Protein AF-A0A081P2D6-F1 (afdb_monomer)

Mean predicted aligned error: 14.97 Å

Organism: NCBI:txid1501230

Solvent-accessible surface area (backbone atoms only — not comparable to full-atom values): 4750 Å² total; per-residue (Å²): 138,87,78,56,80,91,45,63,88,72,60,84,52,89,84,60,64,90,47,79,90,58,57,74,80,74,75,68,88,67,79,82,74,69,62,72,78,72,63,78,64,44,70,37,88,61,76,86,80,55,58,81,90,46,62,92,34,55,42,59,36,64,74,64,73,78,110

pLDDT: mean 72.49, std 13.35, range [48.72, 90.44]

Radius of gyration: 17.69 Å; Cα contacts (8 Å, |Δi|>4): 26; chains: 1; bounding box: 37×24×43 Å

Foldseek 3Di:
DDDDPVCVPVDPPVVDDPDPVPPPPPPPVDDPPPPVVVQQADEDCDPVPDDPVRPVRYDHNVVVVVD

Sequence (67 aa):
MFVSLADFGYKSNYSVPEKPSEIKEILIENQVRFITRFLKAVYVDNVEDIPNHWLGFTKSLHVLLEK

Secondary structure (DSSP, 8-state):
-PPPGGGTTTS--TTS-SSGGG------SS--TTGGGG---EEES-GGGS-GGGGGGEEETHHHHT-

Structure (mmCIF, N/CA/C/O backbone):
data_AF-A0A081P2D6-F1
#
_entry.id   AF-A0A081P2D6-F1
#
loop_
_atom_site.group_PDB
_atom_site.id
_atom_site.type_symbol
_atom_site.label_atom_id
_atom_site.label_alt_id
_atom_site.label_comp_id
_atom_site.label_asym_id
_atom_site.label_entity_id
_atom_site.label_seq_id
_atom_site.pdbx_PDB_ins_code
_atom_site.Cartn_x
_atom_site.Cartn_y
_atom_site.Cartn_z
_atom_site.occupancy
_atom_site.B_iso_or_equiv
_atom_site.auth_seq_id
_atom_site.auth_comp_id
_atom_site.auth_asym_id
_atom_site.auth_atom_id
_atom_site.pdbx_PDB_model_num
ATOM 1 N N . MET A 1 1 ? -2.196 4.616 16.549 1.00 49.19 1 MET A N 1
ATOM 2 C CA . MET A 1 1 ? -1.287 4.611 17.717 1.00 49.19 1 MET A CA 1
ATOM 3 C C . MET A 1 1 ? -0.003 3.939 17.271 1.00 49.19 1 MET A C 1
ATOM 5 O O . MET A 1 1 ? -0.096 2.847 16.730 1.00 49.19 1 MET A O 1
ATOM 9 N N . PHE A 1 2 ? 1.150 4.593 17.405 1.00 54.25 2 PHE A N 1
ATOM 10 C CA . PHE A 1 2 ? 2.441 4.015 17.020 1.00 54.25 2 PHE A CA 1
ATOM 11 C C . PHE A 1 2 ? 3.188 3.576 18.282 1.00 54.25 2 PHE A C 1
ATOM 13 O O . PHE A 1 2 ? 3.243 4.332 19.249 1.00 54.25 2 PHE A O 1
ATOM 20 N N . VAL A 1 3 ? 3.715 2.353 18.275 1.00 58.03 3 VAL A N 1
ATOM 21 C CA . VAL A 1 3 ? 4.558 1.789 19.339 1.00 58.03 3 VAL A CA 1
ATOM 22 C C . VAL A 1 3 ? 6.011 1.833 18.866 1.00 58.03 3 VAL A C 1
ATOM 24 O O . VAL A 1 3 ? 6.275 1.704 17.670 1.00 58.03 3 VAL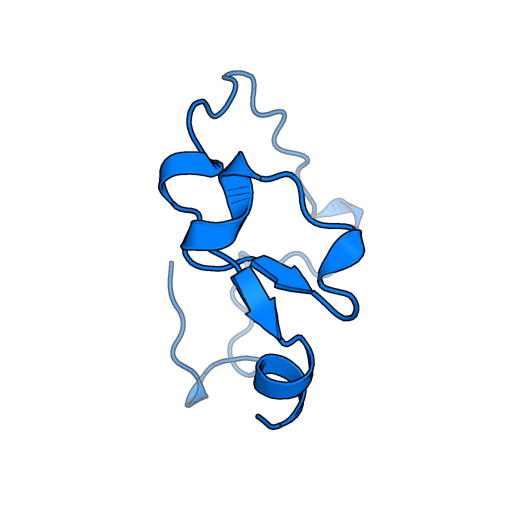 A O 1
ATOM 27 N N . SER A 1 4 ? 6.947 2.075 19.785 1.00 73.50 4 SER A N 1
ATOM 28 C CA . SER A 1 4 ? 8.376 2.088 19.465 1.00 73.50 4 SER A CA 1
ATOM 29 C C . SER A 1 4 ? 8.863 0.684 19.073 1.00 73.50 4 SER A C 1
ATOM 31 O O . SER A 1 4 ? 8.330 -0.314 19.548 1.00 73.50 4 SER A O 1
ATOM 33 N N . LEU A 1 5 ? 9.895 0.586 18.228 1.00 63.47 5 LEU A N 1
ATOM 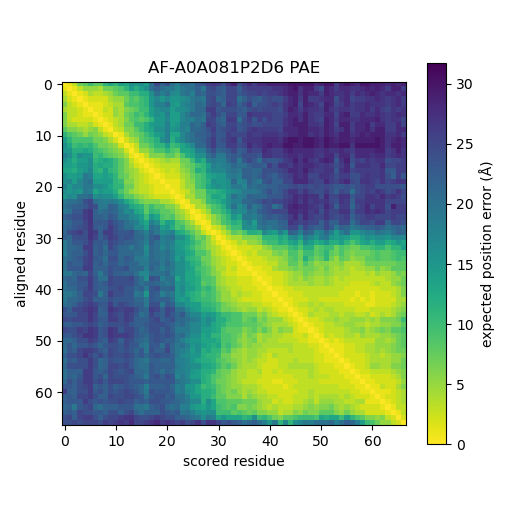34 C CA . LEU A 1 5 ? 10.469 -0.707 17.814 1.00 63.47 5 LEU A CA 1
ATOM 35 C C . LEU A 1 5 ? 10.972 -1.542 19.001 1.00 63.47 5 LEU A C 1
ATOM 37 O O . LEU A 1 5 ? 10.824 -2.757 18.991 1.00 63.47 5 LEU A O 1
ATOM 41 N N . ALA A 1 6 ? 11.507 -0.892 20.037 1.00 74.19 6 ALA A N 1
ATOM 42 C CA . ALA A 1 6 ? 11.966 -1.560 21.255 1.00 74.19 6 ALA A CA 1
ATOM 43 C C . ALA A 1 6 ? 10.816 -2.182 22.070 1.00 74.19 6 ALA A C 1
ATOM 45 O O . ALA A 1 6 ? 11.034 -3.107 22.844 1.00 74.19 6 ALA A O 1
ATOM 46 N N . ASP A 1 7 ? 9.594 -1.678 21.889 1.00 60.56 7 ASP A N 1
ATOM 47 C CA . ASP A 1 7 ? 8.391 -2.136 22.583 1.00 60.56 7 ASP A CA 1
ATOM 48 C C . ASP A 1 7 ? 7.536 -3.099 21.731 1.00 60.56 7 ASP A C 1
ATOM 50 O O . ASP A 1 7 ? 6.520 -3.614 22.211 1.00 60.56 7 ASP A O 1
ATOM 54 N N . PHE A 1 8 ? 7.907 -3.335 20.465 1.00 62.16 8 PHE A N 1
ATOM 55 C CA . PHE A 1 8 ? 7.148 -4.170 19.533 1.00 62.16 8 PHE A CA 1
ATOM 56 C C . PHE A 1 8 ? 7.234 -5.648 19.947 1.00 62.16 8 PHE A C 1
ATOM 58 O O . PHE A 1 8 ? 8.309 -6.238 19.963 1.00 62.16 8 PHE A O 1
ATOM 65 N N . GLY A 1 9 ? 6.095 -6.242 20.318 1.00 61.50 9 GLY A N 1
ATOM 66 C CA . GLY A 1 9 ? 5.997 -7.631 20.791 1.00 61.50 9 GLY A CA 1
ATOM 67 C C . GLY A 1 9 ? 6.198 -7.830 22.301 1.00 61.50 9 GLY A C 1
ATOM 68 O O . GLY A 1 9 ? 5.815 -8.873 22.817 1.00 61.50 9 GLY A O 1
ATOM 69 N N . TYR A 1 10 ? 6.727 -6.834 23.023 1.00 64.31 10 TYR A N 1
ATOM 70 C CA . TYR A 1 10 ? 6.900 -6.891 24.486 1.00 64.31 10 TYR A CA 1
ATOM 71 C C . TYR A 1 10 ? 5.719 -6.307 25.262 1.00 64.31 10 TYR A C 1
ATOM 73 O O . TYR A 1 10 ? 5.388 -6.782 26.348 1.00 64.31 10 TYR A O 1
ATOM 81 N N . LYS A 1 11 ? 5.075 -5.266 24.725 1.00 56.47 11 LYS A N 1
ATOM 82 C CA . LYS A 1 11 ? 3.852 -4.714 25.313 1.00 56.47 11 LYS A CA 1
ATOM 83 C C . LYS A 1 11 ? 2.648 -5.383 24.665 1.00 56.47 11 LYS A C 1
ATOM 85 O O . LYS A 1 11 ? 2.340 -5.098 23.507 1.00 56.47 11 LYS A O 1
ATOM 90 N N . SER A 1 12 ? 1.938 -6.221 25.423 1.00 56.09 12 SER A N 1
ATOM 91 C CA . SER A 1 12 ? 0.564 -6.581 25.079 1.00 56.09 12 SER A CA 1
ATOM 92 C C . SER A 1 12 ? -0.290 -5.325 25.239 1.00 56.09 12 SER A C 1
ATOM 94 O O . SER A 1 12 ? -0.772 -4.962 26.310 1.00 56.09 12 SER A O 1
ATOM 96 N N . ASN A 1 13 ? -0.430 -4.573 24.152 1.00 56.12 13 ASN A N 1
ATOM 97 C CA . ASN A 1 13 ? -1.542 -3.648 24.080 1.00 56.12 13 ASN A CA 1
ATOM 98 C C . ASN A 1 13 ? -2.790 -4.523 24.042 1.00 56.12 13 ASN A C 1
ATOM 100 O O . ASN A 1 13 ? -3.002 -5.208 23.048 1.00 56.12 13 ASN A O 1
ATOM 104 N N . TYR A 1 14 ? -3.632 -4.447 25.075 1.00 57.81 14 TYR A N 1
ATOM 105 C CA . TYR A 1 14 ? -4.984 -5.032 25.104 1.00 57.81 14 TYR A CA 1
ATOM 106 C C . TYR A 1 14 ? -5.855 -4.638 23.886 1.00 57.81 14 TYR A C 1
ATOM 108 O O . TYR A 1 14 ? -6.971 -5.116 23.723 1.00 57.81 14 TYR A O 1
ATOM 116 N N . SER A 1 15 ? -5.357 -3.739 23.033 1.00 56.91 15 SER A N 1
ATOM 117 C CA . SER A 1 15 ? -5.905 -3.360 21.734 1.00 56.91 15 SER A CA 1
ATOM 118 C C . SER A 1 15 ? -5.588 -4.340 20.592 1.00 56.91 15 SER A C 1
ATOM 120 O O . SER A 1 15 ? -6.140 -4.165 19.508 1.00 56.91 15 SER A O 1
ATOM 122 N N . VAL A 1 16 ? -4.681 -5.307 20.777 1.00 59.34 16 VAL A N 1
ATOM 123 C CA . VAL A 1 16 ? -4.359 -6.342 19.782 1.00 59.34 16 VAL A CA 1
ATOM 124 C C . VAL A 1 16 ? -5.071 -7.635 20.194 1.00 59.34 16 VAL A C 1
ATOM 126 O O . VAL A 1 16 ? -4.732 -8.185 21.238 1.00 59.34 16 VAL A O 1
ATOM 129 N N . PRO A 1 17 ? -6.068 -8.103 19.427 1.00 60.06 17 PRO A N 1
ATOM 130 C CA . PRO A 1 17 ? -6.825 -9.301 19.772 1.00 60.06 17 PRO A CA 1
ATOM 131 C C . PRO A 1 17 ? -5.945 -10.556 19.688 1.00 60.06 17 PRO A C 1
ATOM 133 O O . PRO A 1 17 ? -5.245 -10.764 18.698 1.00 60.06 17 PRO A O 1
ATOM 136 N N . GLU A 1 18 ? -6.001 -11.399 20.718 1.00 73.00 18 GLU A N 1
ATOM 137 C CA . GLU A 1 18 ? -5.277 -12.675 20.800 1.00 73.00 18 GLU A CA 1
ATOM 138 C C . GLU A 1 18 ? -6.141 -13.841 20.303 1.00 73.00 18 GLU A C 1
ATOM 140 O O . GLU A 1 18 ? -5.627 -14.864 19.847 1.00 73.00 18 GLU A O 1
ATOM 145 N N . LYS A 1 19 ? -7.469 -13.691 20.361 1.00 69.12 19 LYS A N 1
ATOM 146 C CA . LYS A 1 19 ? -8.436 -14.678 19.866 1.00 69.12 19 LYS A CA 1
ATOM 147 C C . LYS A 1 19 ? -9.179 -14.146 18.643 1.00 69.12 19 LYS A C 1
ATOM 149 O O . LYS A 1 19 ? -9.551 -12.974 18.621 1.00 69.12 19 LYS A O 1
ATOM 154 N N . PRO A 1 20 ? -9.538 -15.005 17.669 1.00 61.38 20 PRO A N 1
ATOM 155 C CA . PRO A 1 20 ? -10.370 -14.591 16.538 1.00 61.38 20 PRO A CA 1
ATOM 156 C C . PRO A 1 20 ? -11.695 -13.935 16.958 1.00 61.38 20 PRO A C 1
ATOM 158 O O . PRO A 1 20 ? -12.144 -12.995 16.317 1.00 61.38 20 PRO A O 1
ATOM 161 N N . SER A 1 21 ? -12.287 -14.366 18.077 1.00 62.22 21 SER A N 1
ATOM 162 C CA . SER A 1 21 ? -13.511 -13.780 18.647 1.00 62.22 21 SER A CA 1
ATOM 163 C C . SER A 1 21 ? -13.344 -12.352 19.181 1.00 62.22 21 SER A C 1
ATOM 165 O O . SER A 1 21 ? -14.334 -11.675 19.438 1.00 62.22 21 SER A O 1
ATOM 167 N N . GLU A 1 22 ? -12.107 -11.906 19.404 1.00 64.88 22 GLU A N 1
ATOM 168 C CA . GLU A 1 22 ? -11.778 -10.549 19.855 1.00 64.88 22 GLU A CA 1
ATOM 169 C C . GLU A 1 22 ? -11.567 -9.594 18.670 1.00 64.88 22 GLU A C 1
ATOM 171 O O . GLU A 1 22 ? -11.554 -8.374 18.852 1.00 64.88 22 GLU A O 1
ATOM 176 N N . ILE A 1 23 ? -11.455 -10.125 17.446 1.00 66.94 23 ILE A N 1
ATOM 177 C CA . ILE A 1 23 ? -11.454 -9.332 16.220 1.00 66.94 23 ILE A CA 1
ATOM 178 C C . ILE A 1 23 ? -12.876 -8.808 16.020 1.00 66.94 23 ILE A C 1
ATOM 180 O O . ILE A 1 23 ? -13.741 -9.471 15.451 1.00 66.94 23 ILE A O 1
ATOM 184 N N . LYS A 1 24 ? -13.132 -7.588 16.496 1.00 57.41 24 LYS A N 1
ATOM 185 C CA . LYS A 1 24 ? -14.300 -6.829 16.051 1.00 57.41 24 LYS A CA 1
ATOM 186 C C . LYS A 1 24 ? -14.069 -6.471 14.591 1.00 57.41 24 LYS A C 1
ATOM 188 O O . LYS A 1 24 ? -13.263 -5.592 14.292 1.00 57.41 24 LYS A O 1
ATOM 193 N N . GLU A 1 25 ? -14.762 -7.15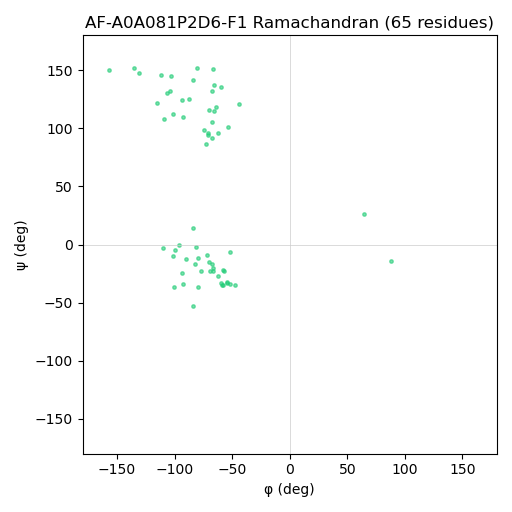9 13.694 1.00 51.59 25 GLU A N 1
ATOM 194 C CA . GLU A 1 25 ? -14.875 -6.740 12.304 1.00 51.59 25 GLU A CA 1
ATOM 195 C C . GLU A 1 25 ? -15.576 -5.374 12.302 1.00 51.59 25 GLU A C 1
ATOM 197 O O . GLU A 1 25 ? -16.792 -5.262 12.454 1.00 51.59 25 GLU A O 1
ATOM 202 N N . ILE A 1 26 ? -14.787 -4.299 12.255 1.00 55.06 26 ILE A N 1
ATOM 203 C CA . ILE A 1 26 ? -15.324 -2.960 12.049 1.00 55.06 26 ILE A CA 1
ATOM 204 C C . ILE A 1 26 ? -15.776 -2.948 10.595 1.00 55.06 26 ILE A C 1
ATOM 206 O O . ILE A 1 26 ? -14.969 -2.737 9.690 1.00 55.06 26 ILE A O 1
ATOM 210 N N . LEU A 1 27 ? -17.066 -3.198 10.375 1.00 48.72 27 LEU A N 1
ATOM 211 C CA . LEU A 1 27 ? -17.745 -2.794 9.153 1.00 48.72 27 LEU A CA 1
ATOM 212 C C . LEU A 1 27 ? -17.493 -1.296 9.008 1.00 48.72 27 LEU A C 1
ATOM 214 O O . LEU A 1 27 ? -18.069 -0.476 9.722 1.00 48.72 27 LEU A O 1
ATOM 218 N N . ILE A 1 28 ? -16.548 -0.934 8.142 1.00 57.53 28 ILE A N 1
ATOM 219 C CA . ILE A 1 28 ? -16.295 0.461 7.823 1.00 57.53 28 ILE A CA 1
ATOM 220 C C . ILE A 1 28 ? -17.479 0.901 6.960 1.00 57.53 28 ILE A C 1
ATOM 222 O O . ILE A 1 28 ? -17.431 0.826 5.735 1.00 57.53 28 ILE A O 1
ATOM 226 N N . GLU A 1 29 ? -18.561 1.330 7.614 1.00 56.44 29 GLU A N 1
ATOM 227 C CA . GLU A 1 29 ? -19.799 1.786 6.965 1.00 56.44 29 GLU A CA 1
ATOM 228 C C . GLU A 1 29 ? -19.541 2.944 5.985 1.00 56.44 29 GLU A C 1
ATOM 230 O O . GLU A 1 29 ? -20.281 3.133 5.022 1.00 56.44 29 GLU A O 1
ATOM 235 N N . ASN A 1 30 ? -18.438 3.677 6.173 1.00 56.28 30 ASN A N 1
ATOM 236 C CA . ASN A 1 30 ? -18.001 4.759 5.301 1.00 56.28 30 ASN A CA 1
ATOM 237 C C . ASN A 1 30 ? -16.751 4.372 4.500 1.00 56.28 30 ASN A C 1
ATOM 239 O O . ASN A 1 30 ? -15.641 4.337 5.025 1.00 56.28 30 ASN A O 1
ATOM 243 N N . GLN A 1 31 ? -16.926 4.145 3.198 1.00 61.94 31 GLN A N 1
ATOM 244 C CA . GLN A 1 31 ? -15.848 3.881 2.240 1.00 61.94 31 GLN A CA 1
ATOM 245 C C . GLN A 1 31 ? -14.653 4.831 2.442 1.00 61.94 31 GLN A C 1
ATOM 247 O O . GLN A 1 31 ? -14.776 6.049 2.283 1.00 61.94 31 GLN A O 1
ATOM 252 N N . VAL A 1 32 ? -13.466 4.280 2.711 1.00 66.31 32 VAL A N 1
ATOM 253 C CA . VAL A 1 32 ? -12.234 5.076 2.757 1.00 66.31 32 VAL A CA 1
ATOM 254 C C . VAL A 1 32 ? -11.824 5.418 1.325 1.00 66.31 32 VAL A C 1
ATOM 256 O O . VAL A 1 32 ? -11.245 4.610 0.599 1.00 66.31 32 VAL A O 1
ATOM 259 N N . ARG A 1 33 ? -12.173 6.629 0.890 1.00 75.00 33 ARG A N 1
ATOM 260 C CA . ARG A 1 33 ? -11.835 7.135 -0.444 1.00 75.00 33 ARG A CA 1
ATOM 261 C C . ARG A 1 33 ? -10.396 7.646 -0.482 1.00 75.00 33 ARG A C 1
ATOM 263 O O . ARG A 1 33 ? -9.869 8.140 0.510 1.00 75.00 33 ARG A O 1
ATOM 270 N N . PHE A 1 34 ? -9.783 7.575 -1.662 1.00 76.19 34 PHE A N 1
ATOM 271 C CA . PHE A 1 34 ? -8.464 8.154 -1.948 1.00 76.19 34 PHE A CA 1
ATOM 272 C C . PHE A 1 34 ? -7.279 7.559 -1.168 1.00 76.19 34 PHE A C 1
ATOM 274 O O . PHE A 1 34 ? -6.258 8.230 -1.031 1.00 76.19 34 PHE A O 1
ATOM 281 N N . ILE A 1 35 ? -7.359 6.299 -0.715 1.00 73.94 35 ILE A N 1
ATOM 282 C CA . ILE A 1 35 ? -6.212 5.586 -0.110 1.00 73.94 35 ILE A CA 1
ATOM 283 C C . ILE A 1 35 ? -4.974 5.641 -1.016 1.00 73.94 35 ILE A C 1
ATOM 285 O O . ILE A 1 35 ? -3.852 5.787 -0.535 1.00 73.94 35 ILE A O 1
ATOM 289 N N . THR A 1 36 ? -5.177 5.620 -2.334 1.00 75.75 36 THR A N 1
ATOM 290 C CA . THR A 1 36 ? -4.114 5.735 -3.339 1.00 75.75 36 THR A CA 1
ATOM 291 C C . THR A 1 36 ? -3.289 7.022 -3.225 1.00 75.75 36 THR A C 1
ATOM 293 O O . THR A 1 36 ? -2.134 7.020 -3.630 1.00 75.75 36 THR A O 1
ATOM 296 N N . ARG A 1 37 ? -3.800 8.102 -2.608 1.00 81.44 37 ARG A N 1
ATOM 297 C CA . ARG A 1 37 ? -3.014 9.328 -2.343 1.00 81.44 37 ARG A CA 1
ATOM 298 C C . ARG A 1 37 ? -1.888 9.117 -1.333 1.00 81.44 37 ARG A C 1
ATOM 300 O O . ARG A 1 37 ? -0.967 9.924 -1.281 1.00 81.44 37 ARG A O 1
ATOM 307 N N . PHE A 1 38 ? -1.973 8.069 -0.521 1.00 82.75 38 PHE A N 1
ATOM 308 C CA . PHE A 1 38 ? -0.949 7.715 0.457 1.00 82.75 38 PHE A CA 1
ATOM 309 C C . PHE A 1 38 ? 0.028 6.655 -0.072 1.00 82.75 38 PHE A C 1
ATOM 311 O O . PHE A 1 38 ? 0.955 6.272 0.644 1.00 82.75 38 PHE A O 1
ATOM 318 N N . LEU A 1 39 ? -0.157 6.188 -1.312 1.00 84.06 39 LEU A N 1
ATOM 319 C CA . LEU A 1 39 ? 0.734 5.238 -1.968 1.00 84.06 39 LEU A CA 1
ATOM 320 C C . LEU A 1 39 ? 2.118 5.881 -2.160 1.00 84.06 39 LEU A C 1
ATOM 322 O O . LEU A 1 39 ? 2.254 6.894 -2.840 1.00 84.06 39 LEU A O 1
ATOM 326 N N . LYS A 1 40 ? 3.151 5.298 -1.542 1.00 86.62 40 LYS A N 1
ATOM 327 C CA . LYS A 1 40 ? 4.537 5.795 -1.639 1.00 86.62 40 LYS A CA 1
ATOM 328 C C . LYS A 1 40 ? 5.388 5.010 -2.624 1.00 86.62 40 LYS A C 1
ATOM 330 O O . LYS A 1 40 ? 6.277 5.582 -3.245 1.00 86.62 40 LYS A O 1
ATOM 335 N N . ALA A 1 41 ? 5.169 3.702 -2.700 1.00 89.81 41 ALA A N 1
ATOM 336 C CA . ALA A 1 41 ? 5.869 2.833 -3.624 1.00 89.81 41 ALA A CA 1
ATOM 337 C C . ALA A 1 41 ? 5.054 1.566 -3.904 1.00 89.81 41 ALA A C 1
ATOM 339 O O . ALA A 1 41 ? 4.330 1.096 -3.026 1.00 89.81 41 ALA A O 1
ATOM 340 N N . VAL A 1 42 ? 5.228 1.011 -5.098 1.00 87.69 42 VAL A N 1
ATOM 341 C CA . VAL A 1 42 ? 4.777 -0.325 -5.494 1.00 87.69 42 VAL A CA 1
ATOM 342 C C . VAL A 1 42 ? 6.024 -1.151 -5.771 1.00 87.69 42 VAL A C 1
ATOM 344 O O . VAL A 1 42 ? 6.843 -0.757 -6.598 1.00 87.69 42 VAL A O 1
ATOM 347 N N . TYR A 1 43 ? 6.190 -2.261 -5.060 1.00 90.31 43 TYR A N 1
ATOM 348 C CA . TYR A 1 43 ? 7.334 -3.149 -5.243 1.00 90.31 43 TYR A CA 1
ATOM 349 C C . TYR A 1 43 ? 6.963 -4.252 -6.222 1.00 90.31 43 TYR A C 1
ATOM 351 O O . TYR A 1 43 ? 5.966 -4.939 -6.011 1.00 90.31 43 TYR A O 1
ATOM 359 N N . VAL A 1 44 ? 7.746 -4.393 -7.286 1.00 89.50 44 VAL A N 1
ATOM 360 C CA . VAL A 1 44 ? 7.484 -5.361 -8.352 1.00 89.50 44 VAL A CA 1
ATOM 361 C C . VAL A 1 44 ? 8.722 -6.178 -8.669 1.00 89.50 44 VAL A C 1
ATOM 363 O O . VAL A 1 44 ? 9.846 -5.686 -8.554 1.00 89.50 44 VAL A O 1
ATOM 366 N N . ASP A 1 45 ? 8.496 -7.426 -9.053 1.00 89.06 45 ASP A N 1
ATOM 367 C CA . ASP A 1 45 ? 9.555 -8.335 -9.484 1.00 89.06 45 ASP A CA 1
ATOM 368 C C . ASP A 1 45 ? 9.865 -8.111 -10.973 1.00 89.06 45 ASP A C 1
ATOM 370 O O . ASP A 1 45 ? 10.980 -7.747 -11.340 1.00 89.06 45 ASP A O 1
ATOM 374 N N . ASN A 1 46 ? 8.826 -8.153 -11.816 1.00 86.00 46 ASN A N 1
ATOM 375 C CA . ASN A 1 46 ? 8.916 -7.874 -13.247 1.00 86.00 46 ASN A CA 1
ATOM 376 C C . ASN A 1 46 ? 8.298 -6.515 -13.592 1.00 86.00 46 ASN A C 1
ATOM 378 O O . ASN A 1 46 ? 7.169 -6.202 -13.214 1.00 86.00 46 ASN A O 1
ATOM 382 N N . VAL A 1 47 ? 9.042 -5.698 -14.340 1.00 79.50 47 VAL A N 1
ATOM 383 C CA . VAL A 1 47 ? 8.618 -4.335 -14.706 1.00 79.50 47 VAL A CA 1
ATOM 384 C C . VAL A 1 47 ? 7.569 -4.323 -15.824 1.00 79.50 47 VAL A C 1
ATOM 386 O O . VAL A 1 47 ? 6.792 -3.377 -15.934 1.00 79.50 47 VAL A O 1
ATOM 389 N N . GLU A 1 48 ? 7.509 -5.386 -16.624 1.00 84.81 48 GLU A N 1
ATOM 390 C CA . GLU A 1 48 ? 6.581 -5.518 -17.755 1.00 84.81 48 GLU A CA 1
ATOM 391 C C . GLU A 1 48 ? 5.116 -5.666 -17.315 1.00 84.81 48 GLU A C 1
ATOM 393 O O . GLU A 1 48 ? 4.209 -5.288 -18.054 1.00 84.81 48 GLU A O 1
ATOM 398 N N . ASP A 1 49 ? 4.882 -6.116 -16.080 1.00 82.38 49 ASP A N 1
ATOM 399 C CA . ASP A 1 49 ? 3.541 -6.295 -15.514 1.00 82.38 49 ASP A CA 1
ATOM 400 C C . ASP A 1 49 ? 2.934 -4.981 -14.984 1.00 82.38 49 ASP A C 1
ATOM 402 O O . ASP A 1 49 ? 1.802 -4.955 -14.491 1.00 82.38 49 ASP A O 1
ATOM 406 N N . ILE A 1 50 ? 3.678 -3.869 -15.052 1.00 86.00 50 ILE A N 1
ATOM 407 C CA . ILE A 1 50 ? 3.264 -2.599 -14.459 1.00 86.00 50 ILE A CA 1
ATOM 408 C C . ILE A 1 50 ? 2.398 -1.794 -15.438 1.00 86.00 50 ILE A C 1
ATOM 410 O O . ILE A 1 50 ? 2.857 -1.402 -16.513 1.00 86.00 50 ILE A O 1
ATOM 414 N N . PRO A 1 51 ? 1.185 -1.381 -15.029 1.00 86.94 51 PRO A N 1
ATOM 415 C CA . PRO A 1 51 ? 0.438 -0.366 -15.755 1.00 86.94 51 PRO A CA 1
ATOM 416 C C . PRO A 1 51 ? 1.212 0.960 -15.843 1.00 86.94 51 PRO A C 1
ATOM 418 O O . PRO A 1 51 ? 1.684 1.478 -14.834 1.00 86.94 51 PRO A O 1
ATOM 421 N N . ASN A 1 52 ? 1.236 1.595 -17.019 1.00 86.19 52 ASN A N 1
ATOM 422 C CA . ASN A 1 52 ? 1.982 2.846 -17.264 1.00 86.19 52 ASN A CA 1
ATOM 423 C C . ASN A 1 52 ? 1.777 3.945 -16.201 1.00 86.19 52 ASN A C 1
ATOM 425 O O . ASN A 1 52 ? 2.700 4.684 -15.868 1.00 86.19 52 ASN A O 1
ATOM 429 N N . HIS A 1 53 ? 0.572 4.052 -15.639 1.00 84.00 53 HIS A N 1
ATOM 430 C CA . HIS A 1 53 ? 0.235 5.065 -14.638 1.00 84.00 53 HIS A CA 1
ATOM 431 C C . HIS A 1 53 ? 0.873 4.821 -13.255 1.00 84.00 53 HIS A C 1
ATOM 433 O O . HIS A 1 53 ? 0.794 5.691 -12.390 1.00 84.00 53 HIS A O 1
ATOM 439 N N . TRP A 1 54 ? 1.498 3.662 -13.025 1.00 85.69 54 TRP A N 1
ATOM 440 C CA . TRP A 1 54 ? 2.166 3.308 -11.766 1.00 85.69 54 TRP A CA 1
ATOM 441 C C . TRP A 1 54 ? 3.685 3.454 -11.824 1.00 85.69 54 TRP A C 1
ATOM 443 O O . TRP A 1 54 ? 4.314 3.446 -10.770 1.00 85.69 54 TRP A O 1
ATOM 453 N N . LEU A 1 55 ? 4.272 3.673 -13.006 1.00 85.69 55 LEU A N 1
ATOM 454 C CA . LEU A 1 55 ? 5.727 3.765 -13.195 1.00 85.69 55 LEU A CA 1
ATOM 455 C C . LEU A 1 55 ? 6.401 4.804 -12.278 1.00 85.69 55 LEU A C 1
ATOM 457 O O . LEU A 1 55 ? 7.519 4.602 -11.815 1.00 85.69 55 LEU A O 1
ATOM 461 N N . GLY A 1 56 ? 5.711 5.902 -11.945 1.00 86.88 56 GLY A N 1
ATOM 462 C CA . GLY A 1 56 ? 6.227 6.922 -11.019 1.00 86.88 56 GLY A CA 1
ATOM 463 C C . GLY A 1 56 ? 6.323 6.473 -9.553 1.00 86.88 56 GLY A C 1
ATOM 464 O O . GLY A 1 56 ? 6.987 7.127 -8.753 1.00 86.88 56 GLY A O 1
ATOM 465 N N . PHE A 1 57 ? 5.675 5.364 -9.196 1.00 87.50 57 PHE A N 1
ATOM 466 C CA . PHE A 1 57 ? 5.661 4.797 -7.847 1.00 87.50 57 PHE A CA 1
ATOM 467 C C . PHE A 1 57 ? 6.437 3.481 -7.757 1.00 87.50 57 PHE A C 1
ATOM 469 O O . PHE A 1 57 ? 6.542 2.913 -6.673 1.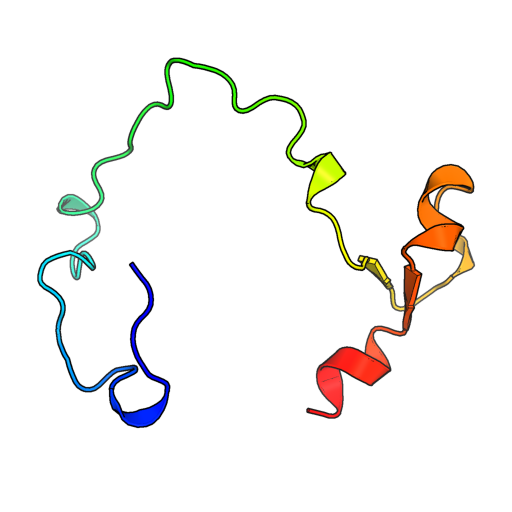00 87.50 57 PHE A O 1
ATOM 476 N N . THR A 1 58 ? 6.975 2.953 -8.853 1.00 90.44 58 THR A N 1
ATOM 477 C CA . THR A 1 58 ? 7.505 1.587 -8.856 1.00 90.44 58 THR A CA 1
ATOM 478 C C . THR A 1 58 ? 8.932 1.490 -8.350 1.00 90.44 58 THR A C 1
ATOM 480 O O . THR A 1 58 ? 9.778 2.337 -8.631 1.00 90.44 58 THR A O 1
ATOM 483 N N . LYS A 1 59 ? 9.199 0.422 -7.600 1.00 90.38 59 LYS A N 1
ATOM 484 C CA . LYS A 1 59 ? 10.515 0.031 -7.096 1.00 90.38 59 LYS A CA 1
ATOM 485 C C . LYS A 1 59 ? 10.705 -1.468 -7.302 1.00 90.38 59 LYS A C 1
ATOM 487 O O . LYS A 1 59 ? 9.733 -2.217 -7.294 1.00 9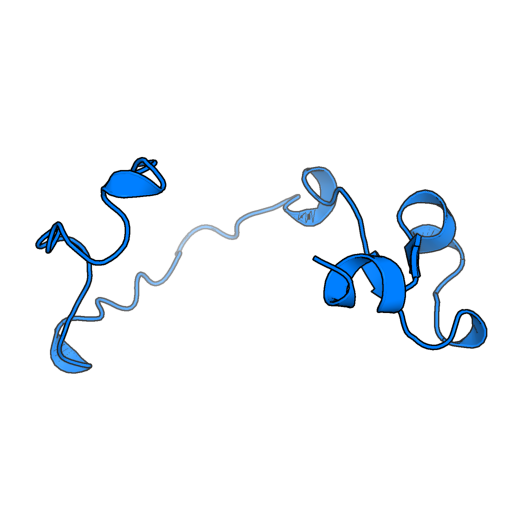0.38 59 LYS A O 1
ATOM 492 N N . SER A 1 60 ? 11.949 -1.910 -7.460 1.00 87.88 60 SER A N 1
ATOM 493 C CA . SER A 1 60 ? 12.247 -3.345 -7.524 1.00 87.88 60 SER A CA 1
ATOM 494 C C . SER A 1 60 ? 11.946 -4.013 -6.181 1.00 87.88 60 SER A C 1
ATOM 496 O O . SER A 1 60 ? 12.289 -3.470 -5.128 1.00 87.88 60 SER A O 1
ATOM 498 N N . LEU A 1 61 ? 11.327 -5.192 -6.221 1.00 88.69 61 LEU A N 1
ATOM 499 C CA . LEU A 1 61 ? 11.036 -6.010 -5.048 1.00 88.69 61 LEU A CA 1
ATOM 500 C C . LEU A 1 61 ? 12.305 -6.411 -4.288 1.00 88.69 61 LEU A C 1
ATOM 502 O O . LEU A 1 61 ? 12.287 -6.441 -3.061 1.00 88.69 61 LEU A O 1
ATOM 506 N N . HIS A 1 62 ? 13.427 -6.612 -4.981 1.00 87.50 62 HIS A N 1
ATOM 507 C CA . HIS A 1 62 ? 14.705 -6.941 -4.343 1.00 87.50 62 HIS A CA 1
ATOM 508 C C . HIS A 1 62 ? 15.160 -5.866 -3.344 1.00 8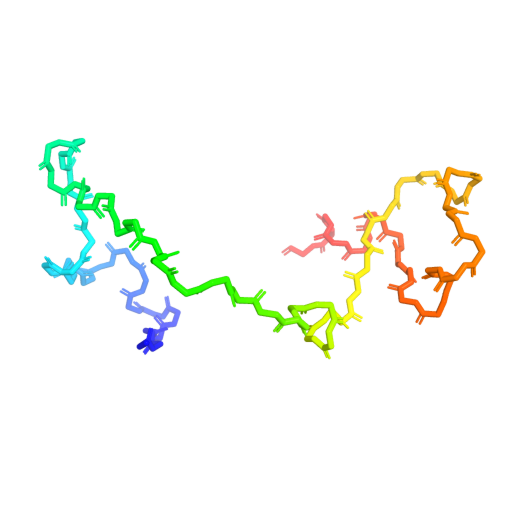7.50 62 HIS A C 1
ATOM 510 O O . HIS A 1 62 ? 15.626 -6.196 -2.260 1.00 87.50 62 HIS A O 1
ATOM 516 N N . VAL A 1 63 ? 14.889 -4.583 -3.623 1.00 85.94 63 VAL A N 1
ATOM 517 C CA . VAL A 1 63 ? 15.198 -3.467 -2.704 1.00 85.94 63 VAL A CA 1
ATOM 518 C C . VAL A 1 63 ? 14.440 -3.576 -1.375 1.00 85.94 63 VAL A C 1
ATOM 520 O O . VAL A 1 63 ? 14.889 -3.045 -0.359 1.00 85.94 63 VAL A O 1
ATOM 523 N N . LEU A 1 64 ? 13.269 -4.218 -1.367 1.00 82.88 64 LEU A N 1
ATOM 524 C CA . LEU A 1 64 ? 12.510 -4.460 -0.141 1.00 82.88 64 LEU A CA 1
ATOM 525 C C . LEU A 1 64 ? 13.067 -5.647 0.653 1.00 82.88 64 LEU A C 1
ATOM 527 O O . LEU A 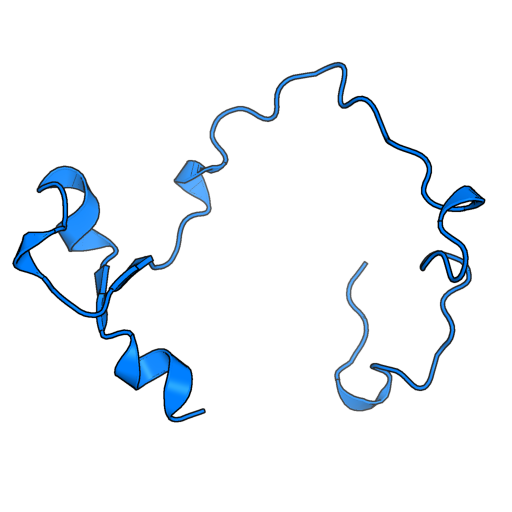1 64 ? 13.037 -5.605 1.878 1.00 82.88 64 LEU A O 1
ATOM 531 N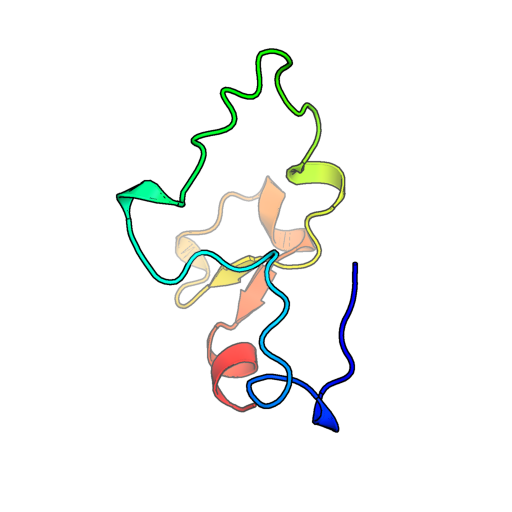 N . LEU A 1 65 ? 13.535 -6.686 -0.040 1.00 79.69 65 LEU A N 1
ATOM 532 C CA . LEU A 1 65 ? 13.963 -7.956 0.555 1.00 79.69 65 LEU A CA 1
ATOM 533 C C . LEU A 1 65 ? 15.401 -7.928 1.096 1.00 79.69 65 LEU A C 1
ATOM 535 O O . LEU A 1 65 ? 15.766 -8.782 1.893 1.00 79.69 65 LEU A O 1
ATOM 539 N N . GLU A 1 66 ? 16.207 -6.948 0.690 1.00 73.25 66 GLU A N 1
ATOM 540 C CA . GLU A 1 66 ? 17.578 -6.737 1.181 1.00 73.25 66 GLU A CA 1
ATOM 541 C C . GLU A 1 66 ? 17.652 -5.930 2.500 1.00 73.25 66 GLU A C 1
ATOM 543 O O . GLU A 1 66 ? 18.722 -5.447 2.876 1.00 73.25 66 GLU A O 1
ATOM 548 N N . LYS A 1 67 ? 16.528 -5.761 3.209 1.00 53.84 67 LYS A N 1
ATOM 549 C CA . LYS A 1 67 ? 16.435 -5.081 4.513 1.00 53.84 67 LYS A CA 1
ATOM 550 C C . LYS A 1 67 ? 16.083 -6.038 5.639 1.00 53.84 67 LYS A C 1
ATOM 552 O O . LYS A 1 67 ? 16.610 -5.798 6.747 1.00 53.84 67 LYS A 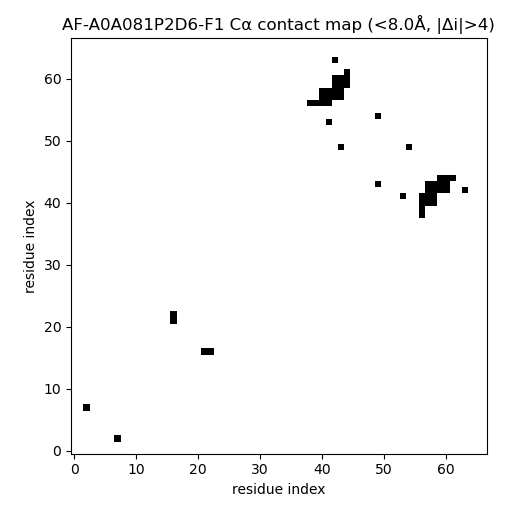O 1
#